Protein AF-A0A8S9GVL3-F1 (afdb_monomer_lite)

Radius of gyration: 26.39 Å; chains: 1; bounding box: 43×61×75 Å

Foldseek 3Di:
DDWAKEFEFDWDCDPNDTDTGGDPVQGIDTFDDDPPQDPVNVVVSVCVSSVHDPVFKDWDWDWDQDPPPSHIHIYIYIGTPDPDDDDDPPPPPPDDDDDDDDDDDDDDDDDDDDDPDDDDDD

pLDDT: mean 75.3, std 20.88, range [30.89, 94.69]

Organism: Brassica cretica (NCBI:txid69181)

Secondary structure (DSSP, 8-state):
-EEEEEEEEEEEEETTEEEEEE-TTT-EEEEEE-TT--HHHHHHHHHHHTT--TTTEEEEEEEEE-TTT--EEEEEEEEE--SS--------------------------------------

Structure (mmCIF, N/CA/C/O backbone):
data_AF-A0A8S9GVL3-F1
#
_entry.id   AF-A0A8S9GVL3-F1
#
loop_
_atom_site.group_PDB
_atom_site.id
_atom_site.type_symbol
_atom_site.label_atom_id
_atom_site.label_alt_id
_atom_site.label_comp_id
_atom_site.label_asym_id
_atom_site.label_entity_id
_atom_site.label_seq_id
_atom_site.pdbx_PDB_ins_code
_atom_site.Cartn_x
_atom_site.Cartn_y
_atom_site.Cartn_z
_atom_site.occupancy
_atom_site.B_iso_or_equiv
_atom_site.auth_seq_id
_atom_site.auth_comp_id
_atom_site.auth_asym_id
_atom_site.auth_atom_id
_atom_site.pdbx_PDB_model_num
ATOM 1 N N . MET A 1 1 ? 6.720 -13.814 -10.589 1.00 71.88 1 MET A N 1
ATOM 2 C CA . MET A 1 1 ? 5.862 -12.620 -10.724 1.00 71.88 1 MET A CA 1
ATOM 3 C C . MET A 1 1 ? 4.569 -12.921 -10.001 1.00 71.88 1 MET A C 1
ATOM 5 O O . MET A 1 1 ? 3.962 -13.950 -10.278 1.00 71.88 1 MET A O 1
ATOM 9 N N . MET A 1 2 ? 4.237 -12.104 -9.012 1.00 86.00 2 MET A N 1
ATOM 10 C CA . MET A 1 2 ? 3.067 -12.248 -8.153 1.00 86.00 2 MET A CA 1
ATOM 11 C C . MET A 1 2 ? 2.256 -10.961 -8.242 1.00 86.00 2 MET A C 1
ATOM 13 O O . MET A 1 2 ? 2.844 -9.890 -8.307 1.00 86.00 2 MET A O 1
ATOM 17 N N . ASP A 1 3 ? 0.931 -11.054 -8.203 1.00 88.88 3 ASP A N 1
ATOM 18 C CA . ASP A 1 3 ? 0.079 -9.867 -8.193 1.00 88.88 3 ASP A CA 1
ATOM 19 C C . ASP A 1 3 ? -0.364 -9.550 -6.765 1.00 88.88 3 ASP A C 1
ATOM 21 O O . ASP A 1 3 ? -0.975 -10.377 -6.078 1.00 88.88 3 ASP A O 1
ATOM 25 N N . VAL A 1 4 ? -0.073 -8.331 -6.315 1.00 89.31 4 VAL A N 1
ATOM 26 C CA . VAL A 1 4 ? -0.546 -7.798 -5.036 1.00 89.31 4 VAL A CA 1
ATOM 27 C C . VAL A 1 4 ? -1.763 -6.924 -5.290 1.00 89.31 4 VAL A C 1
ATOM 29 O O . VAL A 1 4 ? -1.745 -6.018 -6.119 1.00 89.31 4 VAL A O 1
ATOM 32 N N . ILE A 1 5 ? -2.841 -7.166 -4.545 1.00 92.31 5 ILE A N 1
ATOM 33 C CA . ILE A 1 5 ? -4.044 -6.340 -4.646 1.00 92.31 5 ILE A CA 1
ATOM 34 C C . ILE A 1 5 ? -3.861 -5.084 -3.796 1.00 92.31 5 ILE A C 1
ATOM 36 O O . ILE A 1 5 ? -3.904 -5.150 -2.565 1.00 92.31 5 ILE A O 1
ATOM 40 N N . ALA A 1 6 ? -3.690 -3.948 -4.463 1.00 93.56 6 ALA A N 1
ATOM 41 C CA . ALA A 1 6 ? -3.729 -2.622 -3.877 1.00 93.56 6 ALA A CA 1
ATOM 42 C C . ALA A 1 6 ? -5.171 -2.132 -3.760 1.00 93.56 6 ALA A C 1
ATOM 44 O O . ALA A 1 6 ? -5.941 -2.234 -4.709 1.00 93.56 6 ALA A O 1
ATOM 45 N N . VAL A 1 7 ? -5.546 -1.573 -2.618 1.00 94.00 7 VAL A N 1
ATOM 46 C CA . VAL A 1 7 ? -6.890 -1.072 -2.330 1.00 94.00 7 VAL A CA 1
ATOM 47 C C . VAL A 1 7 ? -6.763 0.357 -1.839 1.00 94.00 7 VAL A C 1
ATOM 49 O O . VAL A 1 7 ? -6.157 0.593 -0.797 1.00 94.00 7 VAL A O 1
ATOM 52 N N . CYS A 1 8 ? -7.332 1.308 -2.575 1.00 94.31 8 CYS A N 1
ATOM 53 C CA . CYS A 1 8 ? -7.346 2.700 -2.152 1.00 94.31 8 CYS A CA 1
ATOM 54 C C . CYS A 1 8 ? -8.388 2.919 -1.055 1.00 94.31 8 CYS A C 1
ATOM 56 O O . CYS A 1 8 ? -9.507 2.414 -1.143 1.00 94.31 8 CYS A O 1
ATOM 58 N N . GLY A 1 9 ? -8.043 3.703 -0.042 1.00 93.38 9 GLY A N 1
ATOM 59 C CA . GLY A 1 9 ? -8.932 3.985 1.073 1.00 93.38 9 GLY A CA 1
ATOM 60 C C . GLY A 1 9 ? -8.280 4.845 2.141 1.00 93.38 9 GLY A C 1
ATOM 61 O O . GLY A 1 9 ? -7.284 5.512 1.882 1.00 93.38 9 GLY A O 1
ATOM 62 N N . GLN A 1 10 ? -8.861 4.834 3.332 1.00 92.94 10 GLN A N 1
ATOM 63 C CA . GLN A 1 10 ? -8.339 5.542 4.494 1.00 92.94 10 GLN A CA 1
ATOM 64 C C . GLN A 1 10 ? -8.561 4.717 5.758 1.00 92.94 10 GLN A C 1
ATOM 66 O O . GLN A 1 10 ? -9.587 4.041 5.898 1.00 92.94 10 GLN A O 1
ATOM 71 N N . TRP A 1 11 ? -7.614 4.787 6.688 1.00 92.19 11 TRP A N 1
ATOM 72 C CA . TRP A 1 11 ? -7.771 4.198 8.010 1.00 92.19 11 TRP A CA 1
ATOM 73 C C . TRP A 1 11 ? -8.610 5.088 8.926 1.00 92.19 11 TRP A C 1
ATOM 75 O O . TRP A 1 11 ? -8.293 6.252 9.154 1.00 92.19 11 TRP A O 1
ATOM 85 N N . LEU A 1 12 ? -9.672 4.518 9.491 1.00 92.81 12 LEU A N 1
ATOM 86 C CA . LEU A 1 12 ? -10.519 5.161 10.489 1.00 92.81 12 LEU A CA 1
ATOM 87 C C . LEU A 1 12 ? -10.564 4.298 11.747 1.00 92.81 12 LEU A C 1
ATOM 89 O O . LEU A 1 12 ? -10.679 3.074 11.673 1.00 92.81 12 LEU A O 1
ATOM 93 N N . PHE A 1 13 ? -10.469 4.933 12.912 1.00 92.25 13 PHE A N 1
ATOM 94 C CA . PHE A 1 13 ? -10.627 4.245 14.186 1.00 92.25 13 PHE A CA 1
ATOM 95 C C . PHE A 1 13 ? -12.090 4.316 14.622 1.00 92.25 13 PHE A C 1
ATOM 97 O O . PHE A 1 13 ? -12.586 5.371 15.018 1.00 92.25 13 PHE A O 1
ATOM 104 N N . GLU A 1 14 ? -12.792 3.189 14.535 1.00 94.69 14 GLU A N 1
ATOM 105 C CA . GLU A 1 14 ? -14.211 3.075 14.855 1.00 94.69 14 GLU A CA 1
ATOM 106 C C . GLU A 1 14 ? -14.440 1.971 15.884 1.00 94.69 14 GLU A C 1
ATOM 108 O O . GLU A 1 14 ? -13.976 0.845 15.716 1.00 94.69 14 GLU A O 1
ATOM 113 N N . LYS A 1 15 ? -15.224 2.263 16.931 1.00 91.38 15 LYS A N 1
ATOM 114 C CA . LYS A 1 15 ? -15.661 1.262 17.926 1.00 91.38 15 LYS A CA 1
ATOM 115 C C . LYS A 1 15 ? -14.498 0.406 18.458 1.00 91.38 15 LYS A C 1
ATOM 117 O O . LYS A 1 15 ? -14.608 -0.819 18.517 1.00 91.38 15 LYS A O 1
ATOM 122 N N . ASP A 1 16 ? -13.405 1.076 18.823 1.00 94.25 16 ASP A N 1
ATOM 123 C CA . ASP A 1 16 ? -12.188 0.475 19.384 1.00 94.25 16 ASP A CA 1
ATOM 124 C C . ASP A 1 16 ? -11.390 -0.418 18.408 1.00 94.25 16 ASP A C 1
ATOM 126 O O . ASP A 1 16 ? -10.630 -1.299 18.807 1.00 94.25 16 ASP A O 1
ATOM 130 N N . LYS A 1 17 ? -11.586 -0.239 17.094 1.00 93.75 17 LYS A N 1
ATOM 131 C CA . LYS A 1 17 ? -10.895 -1.007 16.050 1.00 93.75 17 LYS A CA 1
ATOM 132 C C . LYS A 1 17 ? -10.526 -0.122 14.867 1.00 93.75 17 LYS A C 1
ATOM 134 O O . LYS A 1 17 ? -11.273 0.770 14.476 1.00 93.75 17 LYS A O 1
ATOM 139 N N . TRP A 1 18 ? -9.386 -0.414 14.249 1.00 91.06 18 TRP A N 1
ATOM 140 C CA . TRP A 1 18 ? -9.015 0.183 12.970 1.00 91.06 18 TRP A CA 1
ATOM 141 C C . TRP A 1 18 ? -9.789 -0.474 11.830 1.00 91.06 18 TRP A C 1
ATOM 143 O O . TRP A 1 18 ? -9.752 -1.693 11.656 1.00 91.06 18 TRP A O 1
ATOM 153 N N . MET A 1 19 ? -10.474 0.351 11.048 1.00 91.62 19 MET A N 1
ATOM 154 C CA . MET A 1 19 ? -11.248 -0.035 9.879 1.00 91.62 19 MET A CA 1
ATOM 155 C C . MET A 1 19 ? -10.675 0.679 8.659 1.00 91.62 19 MET A C 1
ATOM 157 O O . MET A 1 19 ? -10.485 1.893 8.670 1.00 91.62 19 MET A O 1
ATOM 161 N N . PHE A 1 20 ? -10.399 -0.073 7.597 1.00 92.19 20 PHE A N 1
ATOM 162 C CA . PHE A 1 20 ? -9.960 0.508 6.333 1.00 92.19 20 PHE A CA 1
ATOM 163 C C . PHE A 1 20 ? -11.172 0.765 5.437 1.00 92.19 20 PHE A C 1
ATOM 165 O O . PHE A 1 20 ? -11.809 -0.173 4.949 1.00 92.19 20 PHE A O 1
ATOM 172 N N . HIS A 1 21 ? -11.506 2.037 5.236 1.00 92.00 21 HIS A N 1
ATOM 173 C CA . HIS A 1 21 ? -12.628 2.453 4.404 1.00 92.00 21 HIS A CA 1
ATOM 174 C C . HIS A 1 21 ? -12.172 2.575 2.959 1.00 92.00 21 H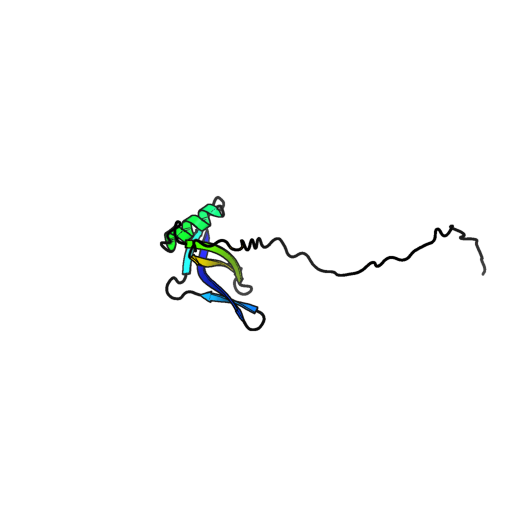IS A C 1
ATOM 176 O O . HIS A 1 21 ? -11.388 3.456 2.619 1.00 92.00 21 HIS A O 1
ATOM 182 N N . VAL A 1 22 ? -12.674 1.682 2.109 1.00 92.06 22 VAL A N 1
ATOM 183 C CA . VAL A 1 22 ? -12.313 1.636 0.691 1.00 92.06 22 VAL A CA 1
ATOM 184 C C . VAL A 1 22 ? -12.922 2.824 -0.050 1.00 92.06 22 VAL A C 1
ATOM 186 O O . VAL A 1 22 ? -14.132 3.051 0.004 1.00 92.06 22 VAL A O 1
ATOM 189 N N . ASP A 1 23 ? -12.088 3.545 -0.794 1.00 91.62 23 ASP A N 1
ATOM 190 C CA . ASP A 1 23 ? -12.527 4.577 -1.726 1.00 91.62 23 ASP A CA 1
ATOM 191 C C . ASP A 1 23 ? -13.159 3.900 -2.946 1.00 91.62 23 ASP A C 1
ATOM 193 O O . ASP A 1 23 ? -12.472 3.361 -3.814 1.00 91.62 23 ASP A O 1
ATOM 197 N N . SER A 1 24 ? -14.488 3.930 -3.026 1.00 87.69 24 SER A N 1
ATOM 198 C CA . SER A 1 24 ? -15.247 3.309 -4.114 1.00 87.69 24 SER A CA 1
ATOM 199 C C . SER A 1 24 ? -14.996 3.940 -5.486 1.00 87.69 24 SER A C 1
ATOM 201 O O . SER A 1 24 ? -15.275 3.299 -6.498 1.00 87.69 24 SER A O 1
ATOM 203 N N . ARG A 1 25 ? -14.460 5.168 -5.556 1.00 88.69 25 ARG A N 1
ATOM 204 C CA . ARG A 1 25 ? -14.145 5.836 -6.830 1.00 88.69 25 ARG A CA 1
ATOM 205 C C . ARG A 1 25 ? -12.850 5.313 -7.434 1.00 88.69 25 ARG A C 1
ATOM 207 O O . ARG A 1 25 ? -12.757 5.182 -8.651 1.00 88.69 25 ARG A O 1
ATOM 214 N N . ARG A 1 26 ? -11.852 5.048 -6.591 1.00 87.81 26 ARG A N 1
ATOM 215 C CA . ARG A 1 26 ? -10.540 4.530 -7.009 1.00 87.81 26 ARG A CA 1
ATOM 216 C C . ARG A 1 26 ? -10.484 3.009 -7.016 1.00 87.81 26 ARG A C 1
ATOM 218 O O . ARG A 1 26 ? -9.839 2.426 -7.885 1.00 87.81 26 ARG A O 1
ATOM 225 N N . GLY A 1 27 ? -11.189 2.383 -6.081 1.00 90.00 27 GLY A N 1
ATOM 226 C CA . GLY A 1 27 ? -11.311 0.941 -5.958 1.00 90.00 27 GLY A CA 1
ATOM 227 C C . GLY A 1 27 ? -9.978 0.259 -5.665 1.00 90.00 27 GLY A C 1
ATOM 228 O O . GLY A 1 27 ? -9.147 0.765 -4.909 1.00 90.00 27 GLY A O 1
ATOM 229 N N . SER A 1 28 ? -9.805 -0.918 -6.262 1.00 92.81 28 SER A N 1
ATOM 230 C CA . SER A 1 28 ? -8.601 -1.734 -6.142 1.00 92.81 28 SER A CA 1
ATOM 231 C C . SER A 1 28 ? -7.900 -1.929 -7.482 1.00 92.81 28 SER A C 1
ATOM 233 O O . SER A 1 28 ? -8.545 -1.953 -8.532 1.00 92.81 28 SER A O 1
ATOM 235 N N . LYS A 1 29 ? -6.590 -2.152 -7.429 1.00 93.06 29 LYS A N 1
ATOM 236 C CA . LYS A 1 29 ? -5.707 -2.430 -8.563 1.00 93.06 29 LYS A CA 1
ATOM 237 C C . LYS A 1 29 ? -4.846 -3.651 -8.257 1.00 93.06 29 LYS A C 1
ATOM 239 O O . LYS A 1 29 ? -4.511 -3.887 -7.100 1.00 93.06 29 LYS A O 1
ATOM 244 N N . ALA A 1 30 ? -4.536 -4.445 -9.273 1.00 92.31 30 ALA A N 1
ATOM 245 C CA . ALA A 1 30 ? -3.587 -5.543 -9.152 1.00 92.31 30 ALA A CA 1
ATOM 246 C C . ALA A 1 30 ? -2.228 -5.029 -9.621 1.00 92.31 30 ALA A C 1
ATOM 248 O O . ALA A 1 30 ? -2.095 -4.656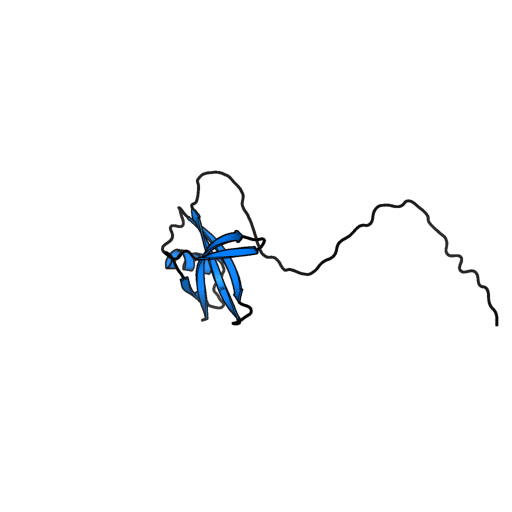 -10.782 1.00 92.31 30 ALA A O 1
ATOM 249 N N . ILE A 1 31 ? -1.264 -4.980 -8.707 1.00 91.38 31 ILE A N 1
ATOM 250 C CA . ILE A 1 31 ? 0.082 -4.485 -8.971 1.00 91.38 31 ILE A CA 1
ATOM 251 C C . ILE A 1 31 ? 1.006 -5.695 -9.120 1.00 91.38 31 ILE A C 1
ATOM 253 O O . ILE A 1 31 ? 1.123 -6.472 -8.163 1.00 91.38 31 ILE A O 1
ATOM 257 N N . PRO A 1 32 ? 1.656 -5.872 -10.281 1.00 90.50 32 PRO A N 1
ATOM 258 C CA . PRO A 1 32 ? 2.607 -6.952 -10.478 1.00 90.50 32 PRO A CA 1
ATOM 259 C C . PRO A 1 32 ? 3.891 -6.652 -9.700 1.00 90.50 32 PRO A C 1
ATOM 261 O O . PRO A 1 32 ? 4.523 -5.619 -9.892 1.00 90.50 32 PRO A O 1
ATOM 264 N N . VAL A 1 33 ? 4.295 -7.575 -8.834 1.00 89.12 33 VAL A N 1
ATOM 265 C CA . VAL A 1 33 ? 5.546 -7.509 -8.072 1.00 89.12 33 VAL A CA 1
ATOM 266 C C . VAL A 1 33 ? 6.431 -8.720 -8.376 1.00 89.12 33 VAL A C 1
ATOM 268 O O . VAL A 1 33 ? 5.972 -9.827 -8.696 1.00 89.12 33 VAL A O 1
ATOM 271 N N . ASN A 1 34 ? 7.737 -8.505 -8.306 1.00 89.75 34 ASN A N 1
ATOM 272 C CA . ASN A 1 34 ? 8.773 -9.526 -8.432 1.00 89.75 34 ASN A CA 1
ATOM 273 C C . ASN A 1 34 ? 9.731 -9.457 -7.231 1.00 89.75 34 ASN A C 1
ATOM 275 O O . ASN A 1 34 ? 9.619 -8.561 -6.398 1.00 89.75 34 ASN A O 1
ATOM 279 N N . ASP A 1 35 ? 10.661 -10.408 -7.146 1.00 88.94 35 ASP A N 1
ATOM 280 C CA . ASP A 1 35 ? 11.602 -10.498 -6.019 1.00 88.94 35 ASP A CA 1
ATOM 281 C C . ASP A 1 35 ? 12.593 -9.317 -5.974 1.00 88.94 35 ASP A C 1
ATOM 283 O O . ASP A 1 35 ? 13.166 -9.029 -4.926 1.00 88.94 35 ASP A O 1
ATOM 287 N N . ASP A 1 36 ? 12.741 -8.599 -7.092 1.00 90.56 36 ASP A N 1
ATOM 288 C CA . ASP A 1 36 ? 13.579 -7.404 -7.223 1.00 90.56 36 ASP A CA 1
ATOM 289 C C . ASP A 1 36 ? 12.814 -6.099 -6.915 1.00 90.56 36 ASP A C 1
ATOM 291 O O . ASP A 1 36 ? 13.414 -5.024 -6.876 1.00 90.56 36 ASP A O 1
ATOM 295 N N . THR A 1 37 ? 11.491 -6.164 -6.710 1.00 89.06 37 THR A N 1
ATOM 296 C CA . THR A 1 37 ? 10.645 -4.982 -6.503 1.00 89.06 37 THR A CA 1
ATOM 297 C C . THR A 1 37 ? 10.865 -4.453 -5.093 1.00 89.06 37 THR A C 1
ATOM 299 O O . THR A 1 37 ? 10.486 -5.092 -4.108 1.00 89.06 37 THR A O 1
ATOM 302 N N . ASN A 1 38 ? 11.425 -3.251 -4.981 1.00 90.62 38 ASN A N 1
ATOM 303 C CA . ASN A 1 38 ? 11.570 -2.585 -3.691 1.00 90.62 38 ASN A CA 1
ATOM 304 C C . ASN A 1 38 ? 10.319 -1.749 -3.331 1.00 90.62 38 ASN A C 1
ATOM 306 O O . ASN A 1 38 ? 9.381 -1.589 -4.115 1.00 90.62 38 ASN A O 1
ATOM 310 N N . LEU A 1 39 ? 10.302 -1.194 -2.115 1.00 87.38 39 LEU A N 1
ATOM 311 C CA . LEU A 1 39 ? 9.189 -0.367 -1.636 1.00 87.38 39 LEU A CA 1
ATOM 312 C C . LEU A 1 39 ? 8.959 0.883 -2.503 1.00 87.38 39 LEU A C 1
ATOM 314 O O . LEU A 1 39 ? 7.814 1.270 -2.720 1.00 87.38 39 LEU A O 1
ATOM 318 N N . GLU A 1 40 ? 10.022 1.526 -2.984 1.00 90.81 40 GLU A N 1
ATOM 319 C CA . GLU A 1 40 ? 9.922 2.722 -3.823 1.00 90.81 40 GLU A CA 1
ATOM 320 C C . GLU A 1 40 ? 9.315 2.388 -5.188 1.00 90.81 40 GLU A C 1
ATOM 322 O O . GLU A 1 40 ? 8.433 3.109 -5.650 1.00 90.81 40 GLU A O 1
ATOM 327 N N . ASP A 1 41 ? 9.680 1.248 -5.775 1.00 92.12 41 ASP A N 1
ATOM 328 C CA . ASP A 1 41 ? 9.064 0.725 -6.993 1.00 92.12 41 ASP A CA 1
ATOM 329 C C . ASP A 1 41 ? 7.578 0.430 -6.775 1.00 92.12 41 ASP A C 1
ATOM 331 O O . ASP A 1 41 ? 6.748 0.825 -7.592 1.00 92.12 41 ASP A O 1
ATOM 335 N N . MET A 1 42 ? 7.204 -0.173 -5.639 1.00 90.25 42 MET A N 1
ATOM 336 C CA . MET A 1 42 ? 5.790 -0.367 -5.290 1.00 90.25 42 MET A CA 1
ATOM 337 C C . MET A 1 42 ? 5.041 0.960 -5.174 1.00 90.25 42 MET A C 1
ATOM 339 O O . MET A 1 42 ? 3.951 1.103 -5.727 1.00 90.25 42 MET A O 1
ATOM 343 N N . ILE A 1 43 ? 5.617 1.946 -4.485 1.00 91.50 43 ILE A N 1
ATOM 344 C CA . ILE A 1 43 ? 5.045 3.293 -4.387 1.00 91.50 43 ILE A CA 1
ATOM 345 C C . ILE A 1 43 ? 4.894 3.899 -5.787 1.00 91.50 43 ILE A C 1
ATOM 347 O O . ILE A 1 43 ? 3.858 4.490 -6.094 1.00 91.50 43 ILE A O 1
ATOM 351 N N . ASN A 1 44 ? 5.898 3.732 -6.650 1.00 91.81 44 ASN A N 1
ATOM 352 C CA . ASN A 1 44 ? 5.885 4.245 -8.011 1.00 91.81 44 ASN A CA 1
ATOM 353 C C . ASN A 1 44 ? 4.762 3.630 -8.844 1.00 91.81 44 ASN A C 1
ATOM 355 O O . ASN A 1 44 ? 3.996 4.374 -9.454 1.00 91.81 44 ASN A O 1
ATOM 359 N N . MET A 1 45 ? 4.610 2.308 -8.784 1.00 92.75 45 MET A N 1
ATOM 360 C CA . MET A 1 45 ? 3.526 1.595 -9.455 1.00 92.75 45 MET A CA 1
ATOM 361 C C . MET A 1 45 ? 2.152 2.053 -8.957 1.00 92.75 45 MET A C 1
ATOM 363 O O . MET A 1 45 ? 1.252 2.279 -9.758 1.00 92.75 45 MET A O 1
ATOM 367 N N . VAL A 1 46 ? 1.985 2.284 -7.649 1.00 93.19 46 VAL A N 1
ATOM 368 C CA . VAL A 1 46 ? 0.731 2.825 -7.094 1.00 93.19 46 VAL A CA 1
ATOM 369 C C . VAL A 1 46 ? 0.444 4.236 -7.627 1.00 93.19 46 VAL A C 1
ATOM 371 O O . VAL A 1 46 ? -0.704 4.531 -7.968 1.00 93.19 46 VAL A O 1
ATOM 374 N N . TYR A 1 47 ? 1.450 5.116 -7.720 1.00 93.12 47 TYR A N 1
ATOM 375 C CA . TYR A 1 47 ? 1.265 6.447 -8.315 1.00 93.12 47 TYR A CA 1
ATOM 376 C C . TYR A 1 47 ? 0.773 6.352 -9.766 1.00 93.12 47 TYR A C 1
ATOM 378 O O . TYR A 1 47 ? -0.135 7.092 -10.146 1.00 93.12 47 TYR A O 1
ATOM 386 N N . GLU A 1 48 ? 1.340 5.444 -10.559 1.00 92.81 48 GLU A N 1
ATOM 387 C CA . GLU A 1 48 ? 0.985 5.254 -11.969 1.00 92.81 48 GLU A CA 1
ATOM 388 C C . GLU A 1 48 ? -0.416 4.642 -12.134 1.00 92.81 48 GLU A C 1
ATOM 390 O O . GLU A 1 48 ? -1.271 5.228 -12.803 1.00 92.81 48 GLU A O 1
ATOM 395 N N . ASP A 1 49 ? -0.710 3.538 -11.445 1.00 92.19 49 ASP A N 1
ATOM 396 C CA . ASP A 1 49 ? -1.981 2.810 -11.562 1.00 92.19 49 ASP A CA 1
ATOM 397 C C . ASP A 1 49 ? -3.198 3.637 -11.131 1.00 92.19 49 ASP A C 1
ATOM 399 O O . ASP A 1 49 ? -4.286 3.548 -11.720 1.00 92.19 49 ASP A O 1
ATOM 403 N N . TYR A 1 50 ? -3.029 4.459 -10.092 1.00 90.69 50 TYR A N 1
ATOM 404 C CA . TYR A 1 50 ? -4.072 5.357 -9.600 1.00 90.69 50 TYR A CA 1
ATOM 405 C C . TYR A 1 50 ? -4.022 6.753 -10.240 1.00 90.69 50 TYR A C 1
ATOM 407 O O . TYR A 1 50 ? -4.856 7.592 -9.890 1.00 90.69 50 TYR A O 1
ATOM 415 N N . ASN A 1 51 ? -3.108 6.994 -11.194 1.00 90.25 51 ASN A N 1
ATOM 416 C CA . ASN A 1 51 ? -2.916 8.273 -11.891 1.00 90.25 51 ASN A CA 1
ATOM 417 C C . ASN A 1 51 ? -2.792 9.458 -10.913 1.00 90.25 51 ASN A C 1
ATOM 419 O O . ASN A 1 51 ? -3.526 10.447 -10.985 1.00 90.25 51 ASN A O 1
ATOM 423 N N . LEU A 1 52 ? -1.899 9.316 -9.935 1.00 89.81 52 LEU A N 1
ATOM 424 C CA . LEU A 1 52 ? -1.710 10.255 -8.835 1.00 89.81 52 LEU A CA 1
ATOM 425 C C . LEU A 1 52 ? -0.583 11.248 -9.124 1.00 89.81 52 LEU A C 1
ATOM 427 O O . LEU A 1 52 ? 0.503 10.876 -9.563 1.00 89.81 52 LEU A O 1
ATOM 431 N N . ASP A 1 53 ? -0.815 12.516 -8.788 1.00 88.12 53 ASP A N 1
ATOM 432 C CA . ASP A 1 53 ? 0.195 13.565 -8.903 1.00 88.12 53 ASP A CA 1
ATOM 433 C C . ASP A 1 53 ? 1.110 13.588 -7.667 1.00 88.12 53 ASP A C 1
ATOM 435 O O . ASP A 1 53 ? 0.710 13.988 -6.570 1.00 88.12 53 ASP A O 1
ATOM 439 N N . ARG A 1 54 ? 2.373 13.199 -7.866 1.00 86.50 54 ARG A N 1
ATOM 440 C CA . ARG A 1 54 ? 3.429 13.171 -6.836 1.00 86.50 54 ARG A CA 1
ATOM 441 C C . ARG A 1 54 ? 3.721 14.539 -6.212 1.00 86.50 54 ARG A C 1
ATOM 443 O O . ARG A 1 54 ? 4.242 14.607 -5.099 1.00 86.50 54 ARG A O 1
ATOM 450 N N . GLY A 1 55 ? 3.427 15.630 -6.916 1.00 85.88 55 GLY A N 1
ATOM 451 C CA . GLY A 1 55 ? 3.607 16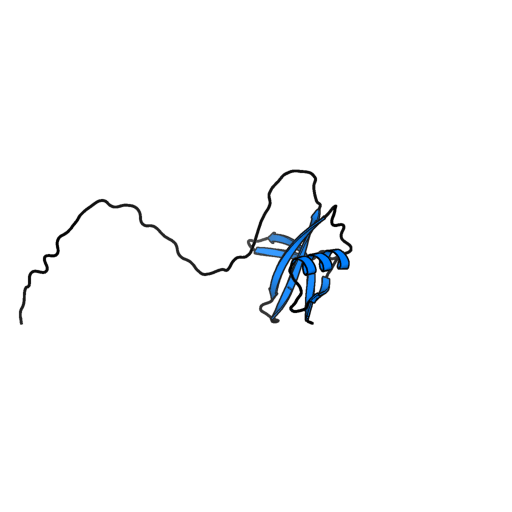.995 -6.429 1.00 85.88 55 GLY A CA 1
ATOM 452 C C . GLY A 1 55 ? 2.523 17.419 -5.439 1.00 85.88 55 GLY A C 1
ATOM 453 O O . GLY A 1 55 ? 2.811 18.146 -4.488 1.00 85.88 55 GLY A O 1
ATOM 454 N N . HIS A 1 56 ? 1.300 16.922 -5.621 1.00 86.12 56 HIS A N 1
ATOM 455 C CA . HIS A 1 56 ? 0.110 17.357 -4.881 1.00 86.12 56 HIS A CA 1
ATOM 456 C C . HIS A 1 56 ? -0.371 16.356 -3.835 1.00 86.12 56 HIS A C 1
ATOM 458 O O . HIS A 1 56 ? -1.177 16.699 -2.969 1.00 86.12 56 HIS A O 1
ATOM 464 N N . VAL A 1 57 ? 0.101 15.118 -3.912 1.00 88.31 57 VAL A N 1
ATOM 465 C CA . VAL A 1 57 ? -0.431 14.000 -3.146 1.00 88.31 57 VAL A CA 1
ATOM 466 C C . VAL A 1 57 ? 0.706 13.278 -2.426 1.00 88.31 57 VAL A C 1
ATOM 468 O O . VAL A 1 57 ? 1.846 13.241 -2.887 1.00 88.31 57 VAL A O 1
ATOM 471 N N . ASN A 1 58 ? 0.409 12.761 -1.242 1.00 89.88 58 ASN A N 1
ATOM 472 C CA . ASN A 1 58 ? 1.247 11.836 -0.507 1.00 89.88 58 ASN A CA 1
ATOM 473 C C . ASN A 1 58 ? 0.555 10.472 -0.448 1.00 89.88 58 ASN A C 1
ATOM 475 O O . ASN A 1 58 ? -0.671 10.397 -0.338 1.00 89.88 58 ASN A O 1
ATOM 479 N N . LEU A 1 59 ? 1.363 9.422 -0.516 1.00 89.81 59 LEU A N 1
ATOM 480 C CA . LEU A 1 59 ? 0.931 8.041 -0.424 1.00 89.81 59 LEU A CA 1
ATOM 481 C C . LEU A 1 59 ? 1.487 7.425 0.846 1.00 89.81 59 LEU A C 1
ATOM 483 O O . LEU A 1 59 ? 2.691 7.488 1.090 1.00 89.81 59 LEU A O 1
ATOM 487 N N . GLU A 1 60 ? 0.612 6.776 1.597 1.00 90.94 60 GLU A N 1
ATOM 488 C CA . GLU A 1 60 ? 0.995 5.890 2.682 1.00 90.94 60 GLU A CA 1
ATOM 489 C C . GLU A 1 60 ? 0.531 4.474 2.352 1.00 90.94 60 GLU A C 1
ATOM 491 O O . GLU A 1 60 ? -0.599 4.252 1.909 1.00 90.94 60 GLU A O 1
ATOM 496 N N . LEU A 1 61 ? 1.441 3.516 2.511 1.00 91.31 61 LEU A N 1
ATOM 497 C CA . LEU A 1 61 ? 1.192 2.113 2.227 1.00 91.31 61 LEU A CA 1
ATOM 498 C C . LEU A 1 61 ? 1.141 1.339 3.539 1.00 91.31 61 LEU A C 1
ATOM 500 O O . LEU A 1 61 ? 2.075 1.386 4.336 1.00 91.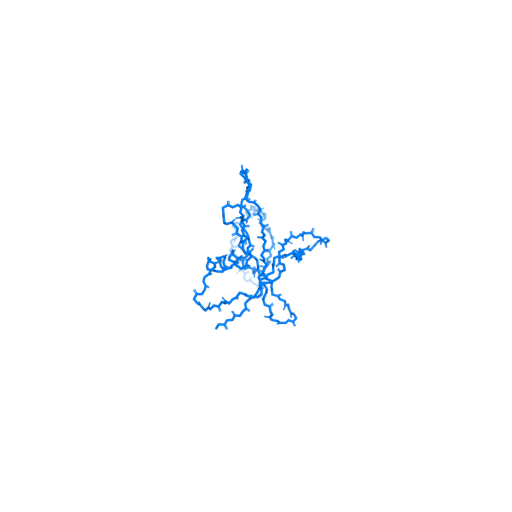31 61 LEU A O 1
ATOM 504 N N . SER A 1 62 ? 0.076 0.573 3.735 1.00 91.81 62 SER A N 1
ATOM 505 C CA . SER A 1 62 ? -0.033 -0.409 4.815 1.00 91.81 62 SER A CA 1
ATOM 506 C C . SER A 1 62 ? -0.357 -1.772 4.221 1.00 91.81 62 SER A C 1
ATOM 508 O O . SER A 1 62 ? -0.901 -1.864 3.125 1.00 91.81 62 SER A O 1
ATOM 510 N N . PHE A 1 63 ? -0.080 -2.856 4.934 1.00 89.50 63 PHE A N 1
ATOM 511 C CA . PHE A 1 63 ? -0.471 -4.194 4.497 1.00 89.50 63 PHE A CA 1
ATOM 512 C C . PHE A 1 63 ? -1.424 -4.828 5.504 1.00 89.50 63 PHE A C 1
ATOM 514 O O . PHE A 1 63 ? -1.266 -4.688 6.714 1.00 89.50 63 PHE A O 1
ATOM 521 N N . ILE A 1 64 ? -2.413 -5.562 4.998 1.00 87.69 64 ILE A N 1
ATOM 522 C CA . ILE A 1 64 ? -3.300 -6.388 5.816 1.00 87.69 64 ILE A CA 1
ATOM 523 C C . ILE A 1 64 ? -3.189 -7.821 5.327 1.00 87.69 64 ILE A C 1
ATOM 525 O O . ILE A 1 64 ? -3.414 -8.108 4.149 1.00 87.69 64 ILE A O 1
ATOM 529 N N . ARG A 1 65 ? -2.902 -8.740 6.250 1.00 84.31 65 ARG A N 1
ATOM 530 C CA . ARG A 1 65 ? -3.021 -10.175 5.998 1.00 84.31 65 ARG A CA 1
ATOM 531 C C . ARG A 1 65 ? -4.412 -10.649 6.406 1.00 84.31 65 ARG A C 1
ATOM 533 O O . ARG A 1 65 ? -4.787 -10.588 7.577 1.00 84.31 65 ARG A O 1
ATOM 540 N N . LEU A 1 66 ? -5.177 -11.155 5.444 1.00 80.06 66 LEU A N 1
ATOM 541 C CA . LEU A 1 66 ? -6.486 -11.736 5.714 1.00 80.06 66 LEU A CA 1
ATOM 542 C C . LEU A 1 66 ? -6.309 -13.158 6.250 1.00 80.06 66 LEU A C 1
ATOM 544 O O . LEU A 1 66 ? -5.969 -14.071 5.504 1.00 80.06 66 LEU A O 1
ATOM 548 N N . ARG A 1 67 ? -6.609 -13.364 7.541 1.00 77.19 67 ARG A N 1
ATOM 549 C CA . ARG A 1 67 ? -6.479 -14.675 8.215 1.00 77.19 67 ARG A CA 1
ATOM 550 C C . ARG A 1 67 ? -7.261 -15.819 7.554 1.00 77.19 67 ARG A C 1
ATOM 552 O O . ARG A 1 67 ? -7.018 -16.971 7.874 1.00 77.19 67 ARG A O 1
ATOM 559 N N . LYS A 1 68 ? -8.229 -15.513 6.685 1.00 74.62 68 LYS A N 1
ATOM 560 C CA . LYS A 1 68 ? -9.107 -16.506 6.048 1.00 74.62 68 LYS A CA 1
ATOM 561 C C . LYS A 1 68 ? -8.627 -16.995 4.679 1.00 74.62 68 LYS A C 1
ATOM 563 O O . LYS A 1 68 ? -9.225 -17.933 4.167 1.00 74.62 68 LYS A O 1
ATOM 568 N N . SER A 1 69 ? -7.638 -16.355 4.055 1.00 69.06 69 SER A N 1
ATOM 569 C CA . SER A 1 69 ? -7.327 -16.622 2.641 1.00 69.06 69 SER A CA 1
ATOM 570 C C . SER A 1 69 ? -5.846 -16.529 2.276 1.00 69.06 69 SER A C 1
ATOM 572 O O . SER A 1 69 ? -5.552 -16.441 1.088 1.00 69.06 69 SER A O 1
ATOM 574 N N . ASP A 1 70 ? -4.939 -16.453 3.261 1.00 76.75 70 ASP A N 1
ATOM 575 C CA . ASP A 1 70 ? -3.490 -16.186 3.104 1.00 76.75 70 ASP A CA 1
ATOM 576 C C . ASP A 1 70 ? -3.142 -15.022 2.155 1.00 76.75 70 ASP A C 1
ATOM 578 O O . ASP A 1 70 ? -1.996 -14.807 1.766 1.00 76.75 70 ASP A O 1
ATOM 582 N N . GLN A 1 71 ? -4.142 -14.206 1.823 1.00 80.50 71 GLN A N 1
ATOM 583 C CA . GLN A 1 71 ? -4.033 -13.114 0.880 1.00 80.50 71 GLN A CA 1
ATOM 584 C C . GLN A 1 71 ? -3.596 -11.874 1.644 1.00 80.50 71 GLN A C 1
ATOM 586 O O . GLN A 1 71 ? -4.266 -11.428 2.585 1.00 80.50 71 GLN A O 1
ATOM 591 N N . VAL A 1 72 ? -2.480 -11.304 1.207 1.00 84.06 72 VAL A N 1
ATOM 592 C CA . VAL A 1 72 ? -2.031 -9.984 1.633 1.00 84.06 72 VAL A CA 1
ATOM 593 C C . VAL A 1 72 ? -2.637 -8.948 0.693 1.00 84.06 72 VAL A C 1
ATOM 595 O O . VAL A 1 72 ? -2.627 -9.117 -0.526 1.00 84.06 72 VAL A O 1
ATOM 598 N N . ARG A 1 73 ? -3.194 -7.883 1.267 1.00 90.81 73 ARG A N 1
ATOM 599 C CA . ARG A 1 73 ? -3.672 -6.714 0.527 1.00 90.81 73 ARG A CA 1
ATOM 600 C C . ARG A 1 73 ? -2.852 -5.503 0.910 1.00 90.81 73 ARG A C 1
ATOM 602 O O . ARG A 1 73 ? -2.586 -5.289 2.094 1.00 90.81 73 ARG A O 1
ATOM 609 N N . LEU A 1 74 ? -2.498 -4.715 -0.092 1.00 93.25 74 LEU A N 1
ATOM 610 C CA . LEU A 1 74 ? -1.836 -3.435 0.080 1.00 93.25 74 LEU A CA 1
ATOM 611 C C . LEU A 1 74 ? -2.913 -2.360 0.230 1.00 93.25 74 LEU A C 1
ATOM 613 O O . LEU A 1 74 ? -3.692 -2.115 -0.682 1.00 93.25 74 LEU A O 1
ATOM 617 N N . CYS A 1 75 ? -2.998 -1.745 1.394 1.00 94.19 75 CYS A N 1
ATOM 618 C CA . CYS A 1 75 ? -3.873 -0.615 1.659 1.00 94.19 75 CYS A CA 1
ATOM 619 C C . CYS A 1 75 ? -3.135 0.660 1.265 1.00 94.19 75 CYS A C 1
ATOM 621 O O . CYS A 1 75 ? -2.019 0.898 1.724 1.00 94.19 75 CYS A O 1
ATOM 623 N N . VAL A 1 76 ? -3.749 1.443 0.388 1.00 94.56 76 VAL A N 1
ATOM 624 C CA . VAL A 1 76 ? -3.190 2.677 -0.151 1.00 94.56 76 VAL A CA 1
ATOM 625 C C . VAL A 1 76 ? -3.994 3.838 0.406 1.00 94.56 76 VAL A C 1
ATOM 627 O O . VAL A 1 76 ? -5.147 4.035 0.016 1.00 94.56 76 VAL A O 1
ATOM 630 N N . GLU A 1 77 ? -3.381 4.609 1.295 1.00 94.50 77 GLU A N 1
ATOM 631 C CA . GLU A 1 77 ? -3.950 5.856 1.782 1.00 94.50 77 GLU A CA 1
ATOM 632 C C . GLU A 1 77 ? -3.400 7.034 0.985 1.00 94.50 77 GLU A C 1
ATOM 634 O O . GLU A 1 77 ? -2.193 7.189 0.795 1.00 94.50 77 GLU A O 1
ATOM 639 N N . VAL A 1 78 ? -4.315 7.862 0.483 1.00 90.88 78 VAL A N 1
ATOM 640 C CA . VAL A 1 78 ? -3.988 8.961 -0.419 1.00 90.88 78 VAL A CA 1
ATOM 641 C C . VAL A 1 78 ? -4.357 10.282 0.234 1.00 90.88 78 VAL A C 1
ATOM 643 O O . VAL A 1 78 ? -5.532 10.635 0.320 1.00 90.88 78 VAL A O 1
ATOM 646 N N . SER A 1 79 ? -3.344 11.038 0.640 1.00 89.62 79 SER A N 1
ATOM 647 C CA . SER A 1 79 ? -3.506 12.307 1.350 1.00 89.62 79 SER A CA 1
ATOM 648 C C . SER A 1 79 ? -3.048 13.487 0.499 1.00 89.62 79 SER A C 1
ATOM 650 O O . SER A 1 79 ? -2.060 13.404 -0.224 1.00 89.62 79 SER A O 1
ATOM 652 N N . LEU A 1 80 ? -3.738 14.625 0.576 1.00 86.06 80 LEU A N 1
ATOM 653 C CA . LEU A 1 80 ? -3.298 15.841 -0.113 1.00 86.06 80 LEU A CA 1
ATOM 654 C C . LEU A 1 80 ? -2.087 16.449 0.600 1.00 86.06 80 LEU A C 1
ATOM 656 O O . LEU A 1 80 ? -2.103 16.657 1.816 1.00 86.06 80 LEU A O 1
ATOM 660 N N . ARG A 1 81 ? -1.056 16.811 -0.166 1.00 81.25 81 ARG A N 1
ATOM 661 C CA . ARG A 1 81 ? 0.063 17.612 0.333 1.00 81.25 81 ARG A CA 1
ATOM 662 C C . ARG A 1 81 ? -0.446 19.015 0.639 1.00 81.25 81 ARG A C 1
ATOM 664 O O . ARG A 1 81 ? -0.579 19.866 -0.235 1.00 81.25 81 ARG A O 1
ATOM 671 N N . SER A 1 82 ? -0.747 19.258 1.906 1.00 70.31 82 SER A N 1
ATOM 672 C CA . SER A 1 82 ? -1.018 20.602 2.399 1.00 70.31 82 SER A CA 1
ATOM 673 C C . SER A 1 82 ? 0.311 21.325 2.624 1.00 70.31 82 SER A C 1
ATOM 675 O O . SER A 1 82 ? 1.190 20.799 3.300 1.00 70.31 82 SER A O 1
ATOM 677 N N . ASN A 1 83 ? 0.460 22.557 2.132 1.00 58.59 83 ASN A N 1
ATOM 678 C CA . ASN A 1 83 ? 1.607 23.428 2.444 1.00 58.59 83 ASN A CA 1
ATOM 679 C C . ASN A 1 83 ? 1.556 23.974 3.890 1.00 58.59 83 ASN A C 1
ATOM 681 O O . ASN A 1 83 ? 1.685 25.178 4.115 1.00 58.59 83 ASN A O 1
ATOM 685 N N . LYS A 1 84 ? 1.337 23.119 4.897 1.00 44.50 84 LYS A N 1
ATOM 686 C CA . LYS A 1 84 ? 1.360 23.501 6.315 1.00 44.50 84 LYS A CA 1
ATOM 687 C C . LYS A 1 84 ? 2.063 22.431 7.147 1.00 44.50 84 LYS A C 1
ATOM 689 O O . LYS A 1 84 ? 1.657 21.277 7.166 1.00 44.50 84 LYS A O 1
ATOM 694 N N . LYS A 1 85 ? 3.140 22.863 7.814 1.00 48.78 85 LYS A N 1
ATOM 695 C CA . LYS A 1 85 ? 3.918 22.134 8.824 1.00 48.78 85 LYS A CA 1
ATOM 696 C C . LYS A 1 85 ? 2.995 21.432 9.831 1.00 48.78 85 LYS A C 1
ATOM 698 O O . LYS A 1 85 ? 2.509 22.130 10.711 1.00 48.78 85 LYS A O 1
ATOM 703 N N . THR A 1 86 ? 2.873 20.103 9.783 1.00 40.38 86 THR A N 1
ATOM 704 C CA . THR A 1 86 ? 2.691 19.273 10.990 1.00 40.38 86 THR A CA 1
ATOM 705 C C . THR A 1 86 ? 2.818 17.773 10.711 1.00 40.38 86 THR A C 1
ATOM 707 O O . THR A 1 86 ? 2.170 17.242 9.822 1.00 40.38 86 THR A O 1
ATOM 710 N N . MET A 1 87 ? 3.652 17.149 11.552 1.00 38.72 87 MET A N 1
ATOM 711 C CA . MET A 1 87 ? 3.676 15.755 12.017 1.00 38.72 87 MET A CA 1
ATOM 712 C C . MET A 1 87 ? 3.774 14.623 10.984 1.00 38.72 87 MET A C 1
ATOM 714 O O . MET A 1 87 ? 2.801 14.170 10.397 1.00 38.72 87 MET A O 1
ATOM 718 N N . LYS A 1 88 ? 5.006 14.107 10.868 1.00 40.19 88 LYS A N 1
ATOM 719 C CA . LYS A 1 88 ? 5.309 12.763 10.377 1.00 40.19 88 LYS A CA 1
ATOM 720 C C . LYS A 1 88 ? 4.761 11.745 11.379 1.00 40.19 88 LYS A C 1
ATOM 722 O O . LYS A 1 88 ? 5.285 11.668 12.488 1.00 40.19 88 LYS A O 1
ATOM 727 N N . THR A 1 89 ? 3.786 10.942 10.979 1.00 38.31 89 THR A N 1
ATOM 728 C CA . THR A 1 89 ? 3.521 9.665 11.645 1.00 38.31 89 THR A CA 1
ATOM 729 C C . THR A 1 89 ? 4.304 8.611 10.880 1.00 38.31 89 THR A C 1
ATOM 731 O O . THR A 1 89 ? 3.897 8.134 9.831 1.00 38.31 89 THR A O 1
ATOM 734 N N . GLN A 1 90 ? 5.512 8.335 11.358 1.00 44.28 90 GLN A N 1
ATOM 735 C CA . GLN A 1 90 ? 6.295 7.192 10.918 1.00 44.28 90 GLN A CA 1
ATOM 736 C C . GLN A 1 90 ? 5.762 5.980 11.683 1.00 44.28 90 GLN A C 1
ATOM 738 O O . GLN A 1 90 ? 6.172 5.743 12.814 1.00 44.28 90 GLN A O 1
ATOM 743 N N . THR A 1 91 ? 4.836 5.226 11.092 1.00 38.91 91 THR A N 1
ATOM 744 C CA . THR A 1 91 ? 4.481 3.893 11.597 1.00 38.91 91 THR A CA 1
ATOM 745 C C . THR A 1 91 ? 5.188 2.856 10.740 1.00 38.91 91 THR A C 1
ATOM 747 O O . THR A 1 91 ? 4.618 2.250 9.839 1.00 38.91 91 THR A O 1
ATOM 750 N N . VAL A 1 92 ? 6.475 2.662 11.026 1.00 34.91 92 VAL A N 1
ATOM 751 C CA . VAL A 1 92 ? 7.139 1.400 10.704 1.00 34.91 92 VAL A CA 1
ATOM 752 C C . VAL A 1 92 ? 6.585 0.394 11.711 1.00 34.91 92 VAL A C 1
ATOM 754 O O . VAL A 1 92 ? 6.816 0.529 12.909 1.00 34.91 92 VAL A O 1
ATOM 757 N N . MET A 1 93 ? 5.791 -0.572 11.246 1.00 30.89 93 MET A N 1
ATOM 758 C CA . MET A 1 93 ? 5.423 -1.736 12.051 1.00 30.89 93 MET A CA 1
ATOM 759 C C . MET A 1 93 ? 6.670 -2.610 12.234 1.00 30.89 93 MET A C 1
ATOM 761 O O . MET A 1 93 ? 6.872 -3.578 11.506 1.00 30.89 93 MET A O 1
ATOM 765 N N . GLU A 1 94 ? 7.530 -2.248 13.182 1.00 35.88 94 GLU A N 1
ATOM 766 C CA . GLU A 1 94 ? 8.530 -3.157 13.730 1.00 35.88 94 GLU A CA 1
ATOM 767 C C . GLU A 1 94 ? 7.843 -4.083 14.740 1.00 35.88 94 GLU A C 1
ATOM 769 O O . GLU A 1 94 ? 7.3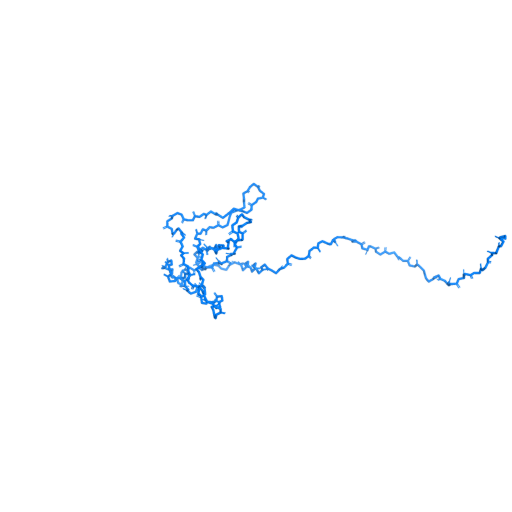43 -3.657 15.776 1.00 35.88 94 GLU A O 1
ATOM 774 N N . ASN A 1 95 ? 7.759 -5.353 14.343 1.00 34.03 95 ASN A N 1
ATOM 775 C CA . ASN A 1 95 ? 7.762 -6.566 15.159 1.00 34.03 95 ASN A CA 1
ATOM 776 C C . ASN A 1 95 ? 7.139 -6.478 16.563 1.00 34.03 95 ASN A C 1
ATOM 778 O O . ASN A 1 95 ? 7.770 -6.082 17.539 1.00 34.03 95 ASN A O 1
ATOM 782 N N . GLN A 1 96 ? 5.922 -7.014 16.674 1.00 41.75 96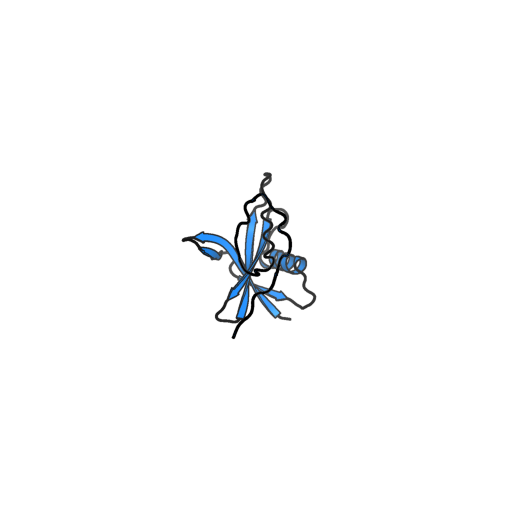 GLN A N 1
ATOM 783 C CA . GLN A 1 96 ? 5.409 -7.528 17.939 1.00 41.75 96 GLN A CA 1
ATOM 784 C C . GLN A 1 96 ? 6.278 -8.708 18.401 1.00 41.75 96 GLN A C 1
ATOM 786 O O . GLN A 1 96 ? 6.226 -9.784 17.807 1.00 41.75 96 GLN A O 1
ATOM 791 N N . SER A 1 97 ? 7.030 -8.514 19.482 1.00 40.88 97 SER A N 1
ATOM 792 C CA . SER A 1 97 ? 7.388 -9.582 20.417 1.00 40.88 97 SER A CA 1
ATOM 793 C C . SER A 1 97 ? 7.082 -9.110 21.841 1.00 40.88 97 SER A C 1
ATOM 795 O O . SER A 1 97 ? 7.822 -8.311 22.404 1.00 40.88 97 SER A O 1
ATOM 797 N N . ASP A 1 98 ? 5.921 -9.562 22.315 1.00 34.44 98 ASP A N 1
ATOM 798 C CA . ASP A 1 98 ? 5.481 -9.903 23.675 1.00 34.44 98 ASP A CA 1
ATOM 799 C C . ASP A 1 98 ? 5.941 -9.114 24.926 1.00 34.44 98 ASP A C 1
ATOM 801 O O . ASP A 1 98 ? 7.117 -8.986 25.246 1.00 34.44 98 ASP A O 1
ATOM 805 N N . TYR A 1 99 ? 4.908 -8.694 25.674 1.00 36.56 99 TYR A N 1
ATOM 806 C CA . TYR A 1 99 ? 4.768 -8.344 27.101 1.00 36.56 99 TYR A CA 1
ATOM 807 C C . TYR A 1 99 ? 5.856 -8.899 28.066 1.00 36.56 99 TYR A C 1
ATOM 809 O O . TYR A 1 99 ? 6.287 -10.039 27.925 1.00 36.56 99 TYR A O 1
ATOM 817 N N . ASN A 1 100 ? 6.291 -8.208 29.136 1.00 40.12 100 ASN A N 1
ATOM 818 C CA . ASN A 1 100 ? 5.491 -7.663 30.247 1.00 40.12 100 ASN A CA 1
ATOM 819 C C . ASN A 1 100 ? 6.226 -6.555 31.061 1.00 40.12 100 ASN A C 1
ATOM 821 O O . ASN A 1 100 ? 7.415 -6.675 31.344 1.00 40.12 100 ASN A O 1
ATOM 825 N N . HIS A 1 101 ? 5.457 -5.527 31.450 1.00 44.56 101 HIS A N 1
ATOM 826 C CA . HIS A 1 101 ? 5.310 -4.894 32.791 1.00 44.56 101 HIS A CA 1
ATOM 827 C C . HIS A 1 101 ? 5.867 -5.771 33.956 1.00 44.56 101 HIS A C 1
ATOM 829 O O . HIS A 1 101 ? 5.634 -6.974 33.940 1.00 44.56 101 HIS A O 1
ATOM 835 N N . ASP A 1 102 ? 6.505 -5.322 35.040 1.00 43.44 102 ASP A N 1
ATOM 836 C CA . ASP A 1 102 ? 6.568 -4.001 35.655 1.00 43.44 102 ASP A CA 1
ATOM 837 C C . ASP A 1 102 ? 7.515 -3.998 36.878 1.00 43.44 102 ASP A C 1
ATOM 839 O O . ASP A 1 102 ? 7.767 -5.051 37.456 1.00 43.44 102 ASP A O 1
ATOM 843 N N . GLU A 1 103 ? 7.928 -2.784 37.256 1.00 49.22 103 GLU A N 1
ATOM 844 C CA . GLU A 1 103 ? 8.368 -2.285 38.576 1.00 49.22 103 GLU A CA 1
ATOM 845 C C . GLU A 1 103 ? 9.488 -2.991 39.365 1.00 49.22 103 GLU A C 1
ATOM 847 O O . GLU A 1 103 ? 9.274 -4.008 40.009 1.00 49.22 103 GLU A O 1
ATOM 852 N N . ASP A 1 104 ? 10.628 -2.299 39.492 1.00 46.56 104 ASP A N 1
ATOM 853 C CA . ASP A 1 104 ? 11.463 -2.363 40.697 1.00 46.56 104 ASP A CA 1
ATOM 854 C C . ASP A 1 104 ? 11.672 -0.936 41.225 1.00 46.56 104 ASP A C 1
ATOM 856 O O . ASP A 1 104 ? 12.514 -0.171 40.748 1.00 46.56 104 ASP A O 1
ATOM 860 N N . THR A 1 105 ? 10.837 -0.557 42.193 1.00 51.47 105 THR A N 1
ATOM 861 C CA . THR A 1 105 ? 11.055 0.588 43.081 1.00 51.47 105 THR A CA 1
ATOM 862 C C . THR A 1 105 ? 12.119 0.260 44.127 1.00 51.47 105 THR A C 1
ATOM 864 O O . THR A 1 105 ? 12.095 -0.807 44.738 1.00 51.47 105 THR A O 1
ATOM 867 N N . ASP A 1 106 ? 13.007 1.225 44.356 1.00 50.28 106 ASP A N 1
ATOM 868 C CA . ASP A 1 106 ? 14.145 1.209 45.275 1.00 50.28 106 ASP A CA 1
ATOM 869 C C . ASP A 1 106 ? 13.846 0.647 46.679 1.00 50.28 106 ASP A C 1
ATOM 871 O O . ASP A 1 106 ? 12.863 1.012 47.328 1.00 50.28 106 ASP A O 1
ATOM 875 N N . THR A 1 107 ? 14.755 -0.169 47.226 1.00 51.62 107 THR A N 1
ATOM 876 C CA . THR A 1 107 ? 14.880 -0.336 48.684 1.00 51.62 107 THR A CA 1
ATOM 877 C C . THR A 1 107 ? 16.345 -0.462 49.105 1.00 51.62 107 THR A C 1
ATOM 879 O O . THR A 1 107 ? 17.074 -1.361 48.693 1.00 51.62 107 THR A O 1
ATOM 882 N N . ASP A 1 108 ? 16.746 0.480 49.956 1.00 49.94 108 ASP A N 1
ATOM 883 C CA . ASP A 1 108 ? 18.006 0.576 50.684 1.00 49.94 108 ASP A CA 1
ATOM 884 C C . ASP A 1 108 ? 18.398 -0.689 51.463 1.00 49.94 108 ASP A C 1
ATOM 886 O O . ASP A 1 108 ? 17.642 -1.150 52.316 1.00 49.94 108 ASP A O 1
ATOM 890 N N . GLY A 1 109 ? 19.671 -1.088 51.339 1.00 51.00 109 GLY A N 1
ATOM 891 C CA . GLY A 1 109 ? 20.424 -1.828 52.363 1.00 51.00 109 GLY A CA 1
ATOM 892 C C . GLY A 1 109 ? 19.978 -3.285 52.584 1.00 51.00 109 GLY A C 1
ATOM 893 O O . GLY A 1 109 ? 18.816 -3.595 52.762 1.00 51.00 109 GLY A O 1
ATOM 894 N N . LYS A 1 110 ? 20.852 -4.275 52.713 1.00 53.50 110 LYS A N 1
ATOM 895 C CA . LYS A 1 110 ? 22.153 -4.301 53.366 1.00 53.50 110 LYS A CA 1
ATOM 896 C C . LYS A 1 110 ? 22.946 -5.455 52.741 1.00 53.50 110 LYS A C 1
ATOM 898 O O . LYS A 1 110 ? 22.380 -6.466 52.336 1.00 53.50 110 LYS A O 1
ATOM 903 N N . GLN A 1 111 ? 24.260 -5.302 52.734 1.00 62.47 111 GLN A N 1
ATOM 904 C CA . GLN A 1 111 ? 25.213 -6.400 52.681 1.00 62.47 111 GLN A CA 1
ATOM 905 C C . GLN A 1 111 ? 24.908 -7.359 53.841 1.00 62.47 111 GLN A C 1
ATOM 907 O O . GLN A 1 111 ? 24.999 -6.952 54.998 1.00 62.47 111 GLN A O 1
ATOM 912 N N . PHE A 1 112 ? 24.505 -8.591 53.538 1.00 45.84 112 PHE A N 1
ATOM 913 C CA . PHE A 1 112 ? 24.371 -9.644 54.538 1.00 45.84 112 PHE A CA 1
ATOM 914 C C . PHE A 1 112 ? 25.295 -10.800 54.173 1.00 45.84 112 PHE A C 1
ATOM 916 O O . PHE A 1 112 ? 25.224 -11.366 53.082 1.00 45.84 112 PHE A O 1
ATOM 923 N N . ASP A 1 113 ? 26.209 -11.042 55.104 1.00 52.25 113 ASP A N 1
ATOM 924 C CA . ASP A 1 113 ? 27.266 -12.035 55.082 1.00 52.25 113 ASP A CA 1
ATOM 925 C C . ASP A 1 113 ? 26.700 -13.458 55.015 1.00 52.25 113 ASP A C 1
ATOM 927 O O . ASP A 1 113 ? 25.715 -13.793 55.676 1.00 52.25 113 ASP A O 1
ATOM 931 N N . TYR A 1 114 ? 27.347 -14.307 54.217 1.00 54.91 114 TYR A N 1
ATOM 932 C CA . TYR A 1 114 ? 27.115 -15.747 54.232 1.00 54.91 114 TYR A CA 1
ATOM 933 C C . TYR A 1 114 ? 27.544 -16.314 55.592 1.00 54.91 114 TYR A C 1
ATOM 935 O O . TYR A 1 114 ? 28.734 -16.518 55.827 1.00 54.91 114 TYR A O 1
ATOM 943 N N . CYS A 1 115 ? 26.571 -16.616 56.446 1.00 57.06 115 CYS A N 1
ATOM 944 C CA . CYS A 1 115 ? 26.723 -17.576 57.535 1.00 57.06 115 CYS A CA 1
ATOM 945 C C . CYS A 1 115 ? 25.728 -18.713 57.296 1.00 57.06 115 CYS A C 1
ATOM 947 O O . CYS A 1 115 ? 24.585 -18.641 57.740 1.00 57.06 115 CYS A O 1
ATOM 949 N N . ASP A 1 116 ? 26.159 -19.740 56.565 1.00 62.81 116 ASP A N 1
ATOM 950 C CA . ASP A 1 116 ? 25.491 -21.045 56.572 1.00 62.81 116 ASP A CA 1
ATOM 951 C C . ASP A 1 116 ? 26.250 -21.947 57.555 1.00 62.81 116 ASP A C 1
ATOM 953 O O . ASP A 1 116 ? 27.053 -22.804 57.179 1.00 62.81 116 ASP A O 1
ATOM 957 N N . ASP A 1 117 ? 26.075 -21.647 58.845 1.00 58.03 117 ASP A N 1
ATOM 958 C CA . ASP A 1 117 ? 26.540 -22.491 59.938 1.00 58.03 117 ASP A CA 1
ATOM 959 C C . ASP A 1 117 ? 25.498 -23.596 60.178 1.00 58.03 117 ASP A C 1
ATOM 961 O O . ASP A 1 117 ? 24.380 -23.341 60.618 1.00 58.03 117 ASP A O 1
ATOM 965 N N . SER A 1 118 ? 25.914 -24.814 59.819 1.00 64.00 118 SER A N 1
ATOM 966 C CA . SER A 1 118 ? 25.420 -26.152 60.195 1.00 64.00 118 SER A CA 1
ATOM 967 C C . SER A 1 118 ? 24.409 -26.244 61.344 1.00 64.00 118 SER A C 1
ATOM 969 O O . SER A 1 118 ? 24.668 -25.677 62.392 1.00 64.00 118 SER A O 1
ATOM 971 N N . ASP A 1 119 ? 23.427 -27.154 61.213 1.00 61.69 119 ASP A N 1
ATOM 972 C CA . ASP A 1 119 ? 22.879 -27.976 62.312 1.00 61.69 119 ASP A CA 1
ATOM 973 C C . ASP A 1 119 ? 22.218 -29.269 61.769 1.00 61.69 119 ASP A C 1
ATOM 975 O O . ASP A 1 119 ? 21.421 -29.237 60.833 1.00 61.69 119 ASP A O 1
ATOM 979 N N . GLY A 1 120 ? 22.591 -30.428 62.331 1.00 54.78 120 GLY A N 1
ATOM 980 C CA . GLY A 1 120 ? 22.199 -31.773 61.876 1.00 54.78 120 GLY A CA 1
ATOM 981 C C . GLY A 1 120 ? 21.048 -32.460 62.641 1.00 54.78 120 GLY A C 1
ATOM 982 O O . GLY A 1 120 ? 20.266 -31.814 63.329 1.00 54.78 120 GLY A O 1
ATOM 983 N N . ALA A 1 121 ? 21.043 -33.806 62.554 1.00 47.09 121 ALA A N 1
ATOM 984 C CA . ALA A 1 121 ? 20.117 -34.827 63.107 1.00 47.09 121 ALA A CA 1
ATOM 985 C C . ALA A 1 121 ? 18.928 -35.191 62.183 1.00 47.09 121 ALA A C 1
ATOM 987 O O . ALA A 1 121 ? 18.193 -34.324 61.730 1.00 47.09 121 ALA A O 1
ATOM 988 N N . THR A 1 122 ? 18.674 -36.458 61.830 1.00 45.09 122 THR A N 1
ATOM 989 C CA . THR A 1 122 ? 18.715 -37.717 62.609 1.00 45.09 122 THR A CA 1
ATOM 990 C C . THR A 1 122 ? 19.230 -38.888 61.775 1.00 45.09 122 THR A C 1
ATOM 992 O O . THR A 1 122 ? 18.895 -38.934 60.571 1.00 45.09 122 THR A O 1
#

Sequence (122 aa):
MMDVIAVCGQWLFEKDKWMFHVDSRRGSKAIPVNDDTNLEDMINMVYEDYNLDRGHVNLELSFIRLRKSDQVRLCVEVSLRSNKKTMKTQTVMENQSDYNHDEDTDTDGKQFDYCDDSDGAT